Protein AF-A0A7S2GBK3-F1 (afdb_monomer)

Radius of gyration: 13.76 Å; Cα contacts (8 Å, |Δi|>4): 139; chains: 1; bounding box: 36×24×40 Å

Nearest PDB structures (foldseek):
  1obb-assembly1_B  TM=4.405E-01  e=1.388E+00  Thermotoga maritima MSB8
  1up6-assembly1_C  TM=4.868E-01  e=7.533E+00  Thermotoga maritima MSB8
  7piv-assembly1_A  TM=2.392E-01  e=4.858E+00  Homo sapiens
  2h1f-assembly2_B  TM=3.451E-01  e=9.091E+00  Escherichia coli O6
  3tnj-assembly1_A-2  TM=2.601E-01  e=5.863E+00  Nitrosomonas europaea ATCC 19718

Mean predicted aligned error: 4.86 Å

Secondary structure (DSSP, 8-state):
--EEEES-HHHHHHHHHHHHHH-SSGGG--EEEEEEE-GGGTPPPHHHHHIIIIIHHHHHTSS-HHHHHHHHHHTEEEEEEETTT---HHHHHHHHHHT-

Foldseek 3Di:
DDEEEEAALLVLLVVLLVQLVPDPCNLPDAYQYEYAYDVVVVGDHNVVCNVPPRLQVSLVPDPDSPVSSVSRVVRYDYHYDHSVCCPDGVSSVVVSVVVD

Solvent-accessible surface area (backbone atoms only — not comparable to full-atom values): 5663 Å² total; per-residue (Å²): 138,74,77,48,55,36,77,44,17,62,64,46,17,50,50,52,38,49,46,51,71,69,44,96,60,42,90,74,56,65,46,45,35,40,35,17,44,42,83,90,73,66,57,56,52,30,68,59,48,22,47,76,70,31,47,49,69,61,21,66,79,44,98,52,36,65,61,44,47,54,56,51,52,77,34,52,46,77,46,80,44,53,43,82,72,41,79,36,63,68,54,36,50,53,55,55,62,75,78,108

Organism: NCBI:txid327968

Sequence (100 aa):
LSFSAFRDGERCARTMGFALKKAKHPLRLHFRVLQAMSPERHDVSCADTFVASYLDLFCKTRPDPSACRTDVLSRVKIWTIPLEEGMGPAHQRGLLNELL

pLDDT: mean 86.84, std 9.59, range [46.0, 95.88]

Structure (mmCIF, N/CA/C/O backbone):
data_AF-A0A7S2GBK3-F1
#
_entry.id   AF-A0A7S2GBK3-F1
#
loop_
_atom_site.group_PDB
_atom_site.id
_atom_site.type_symbol
_atom_site.label_atom_id
_atom_site.label_alt_id
_atom_site.label_comp_id
_atom_site.label_asym_id
_atom_site.label_entity_id
_atom_site.label_seq_id
_atom_site.pdbx_PDB_ins_code
_atom_site.Cartn_x
_atom_site.Cartn_y
_atom_site.Cartn_z
_atom_site.occupancy
_atom_site.B_iso_or_equiv
_atom_site.auth_seq_id
_atom_site.auth_comp_id
_atom_site.auth_asym_id
_atom_site.auth_atom_id
_atom_site.pdbx_PDB_model_num
ATOM 1 N N . LEU A 1 1 ? -11.529 -11.315 -8.362 1.00 46.00 1 LEU A N 1
ATOM 2 C CA . LEU A 1 1 ? -10.238 -10.791 -7.861 1.00 46.00 1 LEU A CA 1
ATOM 3 C C . LEU A 1 1 ? -9.823 -9.666 -8.793 1.00 46.00 1 LEU A C 1
ATOM 5 O O . LEU A 1 1 ? -9.754 -9.907 -9.989 1.00 46.00 1 LEU A O 1
ATOM 9 N N . SER A 1 2 ? -9.669 -8.447 -8.278 1.00 56.34 2 SER A N 1
ATOM 10 C CA . SER A 1 2 ? -9.357 -7.267 -9.095 1.00 56.34 2 SER A CA 1
ATOM 11 C C . SER A 1 2 ? -7.862 -6.980 -9.007 1.00 56.34 2 SER A C 1
ATOM 13 O O . SER A 1 2 ? -7.340 -6.786 -7.911 1.00 56.34 2 SER A O 1
ATOM 15 N N . PHE A 1 3 ? -7.184 -6.972 -10.150 1.00 68.19 3 PHE A N 1
ATOM 16 C CA . PHE A 1 3 ? -5.747 -6.739 -10.260 1.00 68.19 3 PHE A CA 1
ATOM 17 C C . PHE A 1 3 ? -5.476 -5.305 -10.696 1.00 68.19 3 PHE A C 1
ATOM 19 O O . PHE A 1 3 ? -6.172 -4.786 -11.571 1.00 68.19 3 PHE A O 1
ATOM 26 N N . SER A 1 4 ? -4.480 -4.660 -10.092 1.00 77.31 4 SER A N 1
ATOM 27 C CA . SER A 1 4 ? -4.103 -3.289 -10.448 1.00 77.31 4 SER A CA 1
ATOM 28 C C . SER A 1 4 ? -2.616 -3.206 -10.755 1.00 77.31 4 SER A C 1
ATOM 30 O O . SER A 1 4 ? -1.793 -3.779 -10.047 1.00 77.31 4 SER A O 1
ATOM 32 N N . ALA A 1 5 ? -2.294 -2.506 -11.836 1.00 78.50 5 ALA A N 1
ATOM 33 C CA . ALA A 1 5 ? -0.952 -2.399 -12.375 1.00 78.50 5 ALA A CA 1
ATOM 34 C C . ALA A 1 5 ? -0.583 -0.915 -12.489 1.00 78.50 5 ALA A C 1
ATOM 36 O O . ALA A 1 5 ? -1.376 -0.127 -13.017 1.00 78.50 5 ALA A O 1
ATOM 37 N N . PHE A 1 6 ? 0.574 -0.529 -11.952 1.00 77.69 6 PHE A N 1
ATOM 38 C CA . PHE A 1 6 ? 1.001 0.867 -11.852 1.00 77.69 6 PHE A CA 1
ATOM 39 C C . PHE A 1 6 ? 2.456 1.039 -12.289 1.00 77.69 6 PHE A C 1
ATOM 41 O O . PHE A 1 6 ? 3.283 0.156 -12.105 1.00 77.69 6 PHE A O 1
ATOM 48 N N . ARG A 1 7 ? 2.780 2.220 -12.823 1.00 79.44 7 ARG A N 1
ATOM 49 C CA . ARG A 1 7 ? 4.157 2.653 -13.140 1.00 79.44 7 ARG A CA 1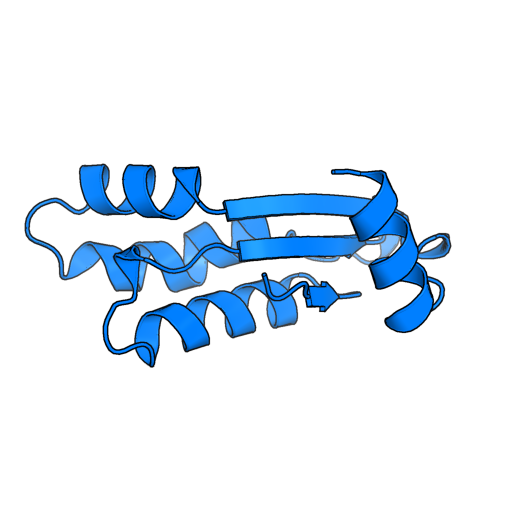
ATOM 50 C C . ARG A 1 7 ? 4.695 3.691 -12.144 1.00 79.44 7 ARG A C 1
ATOM 52 O O . ARG A 1 7 ? 5.624 4.414 -12.462 1.00 79.44 7 ARG A O 1
ATOM 59 N N . ASP A 1 8 ? 4.002 3.854 -11.020 1.00 79.69 8 ASP A N 1
ATOM 60 C CA . ASP A 1 8 ? 4.228 4.902 -10.024 1.00 79.69 8 ASP A CA 1
ATOM 61 C C . ASP A 1 8 ? 3.628 4.435 -8.688 1.00 79.69 8 ASP A C 1
ATOM 63 O O . ASP A 1 8 ? 2.454 4.036 -8.627 1.00 79.69 8 ASP A O 1
ATOM 67 N N . GLY A 1 9 ? 4.438 4.451 -7.629 1.00 83.38 9 GLY A N 1
ATOM 68 C CA . GLY A 1 9 ? 4.036 3.980 -6.306 1.00 83.38 9 GLY A CA 1
ATOM 69 C C . GLY A 1 9 ? 3.089 4.914 -5.579 1.00 83.38 9 GLY A C 1
ATOM 70 O O . GLY A 1 9 ? 2.252 4.441 -4.809 1.00 83.38 9 GLY A O 1
ATOM 71 N N . GLU A 1 10 ? 3.125 6.213 -5.874 1.00 89.31 10 GLU A N 1
ATOM 72 C CA . GLU A 1 10 ? 2.258 7.182 -5.212 1.00 89.31 10 GLU A CA 1
ATOM 73 C C . GLU A 1 10 ? 0.796 6.957 -5.618 1.00 89.31 10 GLU A C 1
ATOM 75 O O . GLU A 1 10 ? -0.099 6.832 -4.774 1.00 89.31 10 GLU A O 1
ATOM 80 N N . ARG A 1 11 ? 0.541 6.817 -6.926 1.00 88.50 11 ARG A N 1
ATOM 81 C CA . ARG A 1 11 ? -0.802 6.507 -7.450 1.00 88.50 11 ARG A CA 1
ATOM 82 C C . ARG A 1 11 ? -1.311 5.159 -6.968 1.00 88.50 11 ARG A C 1
ATOM 84 O O . ARG A 1 11 ? -2.502 5.027 -6.670 1.00 88.50 11 ARG A O 1
ATOM 91 N N . CYS A 1 12 ? -0.422 4.177 -6.885 1.00 90.69 12 CYS A N 1
ATOM 92 C CA . CYS A 1 12 ? -0.737 2.869 -6.340 1.00 90.69 12 CYS A CA 1
ATOM 93 C C . CYS A 1 12 ? -1.216 2.971 -4.881 1.00 90.69 12 CYS A C 1
ATOM 95 O O . CYS A 1 12 ? -2.353 2.596 -4.573 1.00 90.69 12 CYS A O 1
ATOM 97 N N . ALA A 1 13 ? -0.411 3.587 -4.012 1.00 93.19 13 ALA A N 1
ATOM 98 C CA . ALA A 1 13 ? -0.725 3.767 -2.599 1.00 93.19 13 ALA A CA 1
ATOM 99 C C . ALA A 1 13 ? -2.013 4.576 -2.390 1.00 93.19 13 ALA A C 1
ATOM 101 O O . ALA A 1 13 ? -2.887 4.182 -1.612 1.00 93.19 13 ALA A O 1
ATOM 102 N N . ARG A 1 14 ? -2.187 5.669 -3.149 1.00 93.56 14 ARG A N 1
ATOM 103 C CA . ARG A 1 14 ? -3.401 6.498 -3.121 1.00 93.56 14 ARG A CA 1
ATOM 104 C C . ARG A 1 14 ? -4.649 5.708 -3.492 1.00 93.56 14 ARG A C 1
ATOM 106 O O . ARG A 1 14 ? -5.693 5.888 -2.864 1.00 93.56 14 ARG A O 1
ATOM 113 N N . THR A 1 15 ? -4.557 4.834 -4.492 1.00 93.31 15 THR A N 1
ATOM 114 C CA . THR A 1 15 ? -5.681 3.989 -4.917 1.00 93.31 15 THR A CA 1
ATOM 115 C C . THR A 1 15 ? -6.093 3.030 -3.802 1.00 93.31 15 THR A C 1
ATOM 117 O O . THR A 1 15 ? -7.279 2.931 -3.477 1.00 93.31 15 THR A O 1
ATOM 120 N N . MET A 1 16 ? -5.120 2.381 -3.159 1.00 94.25 16 MET A N 1
ATOM 121 C CA . MET A 1 16 ? -5.372 1.486 -2.026 1.00 94.25 16 MET A CA 1
ATOM 122 C C . MET A 1 16 ? -5.985 2.232 -0.833 1.00 94.25 16 MET A C 1
ATOM 124 O O . MET A 1 16 ? -6.997 1.798 -0.276 1.00 94.25 16 MET A O 1
ATOM 128 N N . GLY A 1 17 ? -5.435 3.397 -0.482 1.00 94.19 17 GLY A N 1
ATOM 129 C CA . GLY A 1 17 ? -5.962 4.246 0.587 1.00 94.19 17 GLY A CA 1
ATOM 130 C C . GLY A 1 17 ? -7.389 4.733 0.315 1.00 94.19 17 GLY A C 1
ATOM 131 O O . GLY A 1 17 ? -8.244 4.710 1.204 1.00 94.19 17 GLY A O 1
ATOM 132 N N . PHE A 1 18 ? -7.693 5.113 -0.928 1.00 94.44 18 PHE A N 1
ATOM 133 C CA . PHE A 1 18 ? -9.048 5.502 -1.318 1.00 94.44 18 PHE A CA 1
ATOM 134 C C . PHE A 1 18 ? -10.037 4.336 -1.202 1.00 94.44 18 PHE A C 1
ATOM 136 O O . PHE A 1 18 ? -11.145 4.526 -0.695 1.00 94.44 18 PHE A O 1
ATOM 143 N N . ALA A 1 19 ? -9.633 3.128 -1.603 1.00 93.50 19 ALA A N 1
ATOM 144 C CA . ALA A 1 19 ? -10.456 1.931 -1.465 1.00 93.50 19 ALA A CA 1
ATOM 145 C C . ALA A 1 19 ? -10.773 1.622 0.009 1.00 93.50 19 ALA A C 1
ATOM 147 O O . ALA A 1 19 ? -11.941 1.413 0.345 1.00 93.50 19 ALA A O 1
ATOM 148 N N . LEU A 1 20 ? -9.778 1.690 0.904 1.00 93.69 20 LEU A N 1
ATOM 149 C CA . LEU A 1 20 ? -9.994 1.544 2.351 1.00 93.69 20 LEU A CA 1
ATOM 150 C C . LEU A 1 20 ? -10.962 2.594 2.911 1.00 93.69 20 LEU A C 1
ATOM 152 O O . LEU A 1 20 ? -11.798 2.280 3.755 1.00 93.69 20 LEU A O 1
ATOM 156 N N . LYS A 1 21 ? -10.875 3.841 2.438 1.00 92.94 21 LYS A N 1
ATOM 157 C CA . LYS A 1 21 ? -11.748 4.930 2.896 1.00 92.94 21 LYS A CA 1
ATOM 158 C C . LYS A 1 21 ? -13.195 4.780 2.416 1.00 92.94 21 LYS A C 1
ATOM 160 O O . LYS A 1 21 ? -14.111 5.215 3.108 1.00 92.94 21 LYS A O 1
ATOM 165 N N . LYS A 1 22 ? -13.407 4.244 1.211 1.00 93.75 22 LYS A N 1
ATOM 166 C CA . LYS A 1 22 ? -14.724 4.222 0.549 1.00 93.75 22 LYS A CA 1
ATOM 167 C C . LYS A 1 22 ? -15.483 2.911 0.702 1.00 93.75 22 LYS A C 1
ATOM 169 O O . LYS A 1 22 ? -16.705 2.913 0.574 1.00 93.75 22 LYS A O 1
ATOM 174 N N . ALA A 1 23 ? -14.797 1.798 0.941 1.00 93.00 23 ALA A N 1
ATOM 175 C CA . ALA A 1 23 ? -15.455 0.506 1.046 1.00 93.00 23 ALA A CA 1
ATOM 176 C C . ALA A 1 23 ? -16.372 0.433 2.275 1.00 93.00 23 ALA A C 1
ATOM 178 O O . ALA A 1 23 ? -16.000 0.834 3.375 1.00 93.00 23 ALA A O 1
ATOM 179 N N . LYS A 1 24 ? -17.549 -0.183 2.105 1.00 94.19 24 LYS A N 1
ATOM 180 C CA . LYS A 1 24 ? -18.461 -0.511 3.215 1.00 94.19 24 LYS A CA 1
ATOM 181 C C . LYS A 1 24 ? -17.829 -1.496 4.211 1.00 94.19 24 LYS A C 1
ATOM 183 O O . LYS A 1 24 ? -18.099 -1.436 5.405 1.00 94.19 24 LYS A O 1
ATOM 188 N N . HIS A 1 25 ? -16.974 -2.395 3.715 1.00 93.31 25 HIS A N 1
ATOM 189 C CA . HIS A 1 25 ? -16.268 -3.407 4.506 1.00 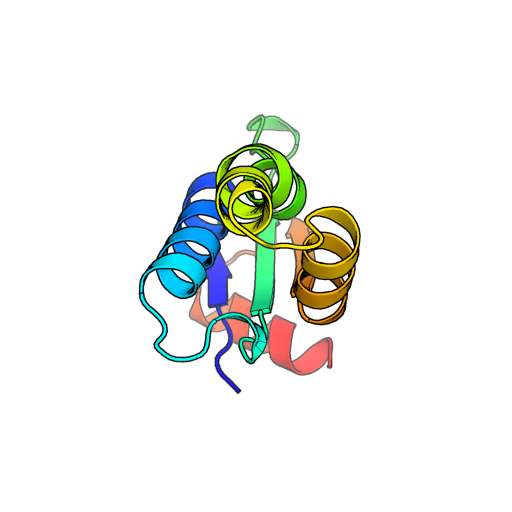93.31 25 HIS A CA 1
ATOM 190 C C . HIS A 1 25 ? -14.762 -3.402 4.180 1.00 93.31 25 HIS A C 1
ATOM 192 O O . HIS A 1 25 ? -14.281 -4.304 3.496 1.00 93.31 25 HIS A O 1
ATOM 198 N N . PRO A 1 26 ? -14.003 -2.393 4.643 1.00 91.75 26 PRO A N 1
ATOM 199 C CA . PRO A 1 26 ? -12.622 -2.175 4.203 1.00 91.75 26 PRO A CA 1
ATOM 200 C C . PRO A 1 26 ? -11.646 -3.277 4.638 1.00 91.75 26 PRO A C 1
ATOM 202 O O . PRO A 1 26 ? -10.726 -3.597 3.898 1.00 91.75 26 PRO A O 1
ATOM 205 N N . LEU A 1 27 ? -11.892 -3.934 5.777 1.00 90.94 27 LEU A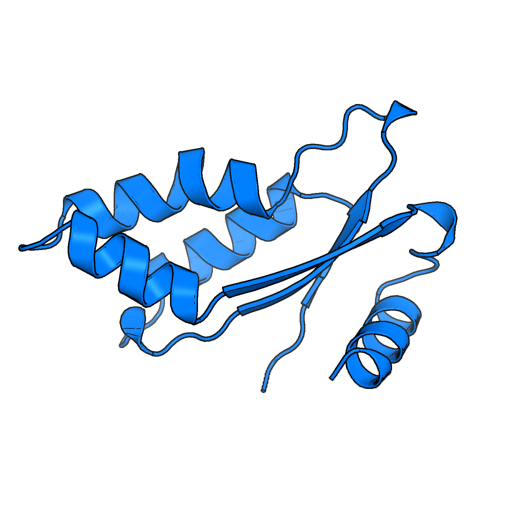 N 1
ATOM 206 C CA . LEU A 1 27 ? -11.070 -5.052 6.280 1.00 90.94 27 LEU A CA 1
ATOM 207 C C . LEU A 1 27 ? -11.237 -6.359 5.475 1.00 90.94 27 LEU A C 1
ATOM 209 O O . LEU A 1 27 ? -10.558 -7.350 5.728 1.00 90.94 27 LEU A O 1
ATOM 213 N N . ARG A 1 28 ? -12.161 -6.389 4.506 1.00 92.88 28 ARG A N 1
ATOM 214 C CA . ARG A 1 28 ? -12.347 -7.523 3.584 1.00 92.88 28 ARG A CA 1
ATOM 215 C C . ARG A 1 28 ? -11.659 -7.304 2.237 1.00 92.88 28 ARG A C 1
ATOM 217 O O . ARG A 1 28 ? -11.766 -8.153 1.357 1.00 92.88 28 ARG A O 1
ATOM 224 N N . LEU A 1 29 ? -11.016 -6.152 2.038 1.00 92.50 29 LEU A N 1
ATOM 225 C CA . LEU A 1 29 ? -10.333 -5.855 0.787 1.00 92.50 29 LEU A CA 1
ATOM 226 C C . LEU A 1 29 ? -9.038 -6.658 0.687 1.00 92.50 29 LEU A C 1
ATOM 228 O O . LEU A 1 29 ? -8.279 -6.764 1.647 1.00 92.50 29 LEU A O 1
ATOM 232 N N . HIS A 1 30 ? -8.788 -7.180 -0.509 1.00 93.56 30 HIS A N 1
ATOM 233 C CA . HIS A 1 30 ? -7.521 -7.789 -0.883 1.00 93.56 30 HIS A CA 1
ATOM 234 C C . HIS A 1 30 ? -6.895 -6.946 -1.981 1.00 93.56 30 HIS A C 1
ATOM 236 O O . HIS A 1 30 ? -7.549 -6.647 -2.984 1.00 93.56 30 HIS A O 1
ATOM 242 N N . PHE A 1 31 ? -5.630 -6.593 -1.803 1.00 92.19 31 PHE A N 1
ATOM 243 C CA . PHE A 1 31 ? -4.879 -5.824 -2.780 1.00 92.19 31 PHE A CA 1
ATOM 244 C C . PHE A 1 31 ? -3.826 -6.727 -3.403 1.00 92.19 31 PHE A C 1
ATOM 246 O O . PHE A 1 31 ? -3.013 -7.322 -2.701 1.00 92.19 31 PHE A O 1
ATOM 253 N N . ARG A 1 32 ? -3.870 -6.850 -4.728 1.00 91.00 32 ARG A N 1
ATOM 254 C CA . ARG A 1 32 ? -2.848 -7.522 -5.529 1.00 91.00 32 ARG A CA 1
ATOM 255 C C . ARG A 1 32 ? -2.376 -6.535 -6.580 1.00 91.00 32 ARG A C 1
ATOM 257 O O . ARG A 1 32 ? -3.150 -6.152 -7.461 1.00 91.00 32 ARG A O 1
ATOM 264 N N . VAL A 1 33 ? -1.142 -6.087 -6.420 1.00 89.94 33 VAL A 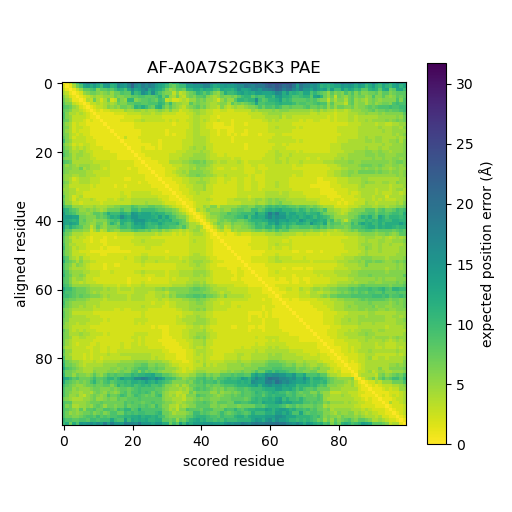N 1
ATOM 265 C CA . VAL A 1 33 ? -0.587 -4.949 -7.141 1.00 89.94 33 VAL A CA 1
ATOM 266 C C . VAL A 1 33 ? 0.711 -5.362 -7.805 1.00 89.94 33 VAL A C 1
ATOM 268 O O . VAL A 1 33 ? 1.600 -5.870 -7.132 1.00 89.94 33 VAL A O 1
ATOM 271 N N . LEU A 1 34 ? 0.842 -5.063 -9.093 1.00 89.56 34 LEU A N 1
ATOM 272 C CA . LEU A 1 34 ? 2.141 -5.029 -9.756 1.00 89.56 34 LEU A CA 1
ATOM 273 C C . LEU A 1 34 ? 2.567 -3.570 -9.925 1.00 89.56 34 LEU A C 1
ATOM 275 O O . LEU A 1 34 ? 1.820 -2.763 -10.484 1.00 89.56 34 LEU A O 1
ATOM 279 N N . GLN A 1 35 ? 3.748 -3.231 -9.428 1.00 89.88 35 GLN A N 1
ATOM 280 C CA . GLN A 1 35 ? 4.352 -1.917 -9.566 1.00 89.88 35 GLN A CA 1
ATOM 281 C C . GLN A 1 35 ? 5.588 -2.026 -10.459 1.00 89.88 35 GLN A C 1
ATOM 283 O O . GLN A 1 35 ? 6.472 -2.827 -10.195 1.00 89.88 35 GLN A O 1
ATOM 288 N N . ALA A 1 36 ? 5.672 -1.200 -11.495 1.00 88.19 36 ALA A N 1
ATOM 289 C CA . ALA A 1 36 ? 6.898 -1.008 -12.254 1.00 88.19 36 ALA A CA 1
ATOM 290 C C . ALA A 1 36 ? 7.624 0.239 -11.737 1.00 88.19 36 ALA A C 1
ATOM 292 O O . ALA A 1 36 ? 7.002 1.301 -11.656 1.00 88.19 36 ALA A O 1
ATOM 293 N N . MET A 1 37 ? 8.899 0.105 -11.373 1.00 86.31 37 MET A N 1
ATOM 294 C CA . MET A 1 37 ? 9.719 1.180 -10.799 1.00 86.31 37 MET A CA 1
ATOM 295 C C . MET A 1 37 ? 11.073 1.276 -11.492 1.00 86.31 37 MET A C 1
ATOM 297 O O . MET A 1 37 ? 11.635 0.267 -11.910 1.00 86.31 37 MET A O 1
ATOM 301 N N . SER A 1 38 ? 11.630 2.483 -11.547 1.00 80.56 38 SER A N 1
ATOM 302 C CA . SER A 1 38 ? 13.040 2.702 -11.866 1.00 80.56 38 SER A CA 1
ATOM 303 C C . SER A 1 38 ? 13.757 3.305 -10.650 1.00 80.56 38 SER A C 1
ATOM 305 O O . SER A 1 38 ? 13.374 4.392 -10.206 1.00 80.56 38 SER A O 1
ATOM 307 N N . PRO A 1 39 ? 14.816 2.658 -10.122 1.00 70.44 39 PRO A N 1
ATOM 308 C CA . PRO A 1 39 ? 15.631 3.226 -9.044 1.00 70.44 39 PRO A CA 1
ATOM 309 C C . PRO A 1 39 ? 16.214 4.602 -9.402 1.00 70.44 39 PRO A C 1
ATOM 311 O O . PRO A 1 39 ? 16.308 5.486 -8.559 1.00 70.44 39 PRO A O 1
ATOM 314 N N . GLU A 1 40 ? 16.546 4.808 -10.677 1.00 75.12 40 GLU A N 1
ATOM 315 C CA . GLU A 1 40 ? 17.150 6.038 -11.205 1.00 75.12 40 GLU A CA 1
ATOM 316 C C . GLU A 1 40 ? 16.177 7.223 -11.184 1.00 75.12 40 GLU A C 1
ATOM 318 O O . GLU A 1 40 ? 16.577 8.380 -11.035 1.00 75.12 40 GLU A O 1
ATOM 323 N N . ARG A 1 41 ? 14.874 6.943 -11.293 1.00 73.44 41 ARG A N 1
ATOM 324 C CA . ARG A 1 41 ? 13.819 7.964 -11.273 1.00 73.44 41 ARG A CA 1
ATOM 325 C C . ARG A 1 41 ? 13.384 8.359 -9.868 1.00 73.44 41 ARG A C 1
ATOM 327 O O . ARG A 1 41 ? 12.526 9.226 -9.745 1.00 73.44 41 ARG A O 1
ATOM 334 N N . HIS A 1 42 ? 13.997 7.775 -8.834 1.00 69.88 42 HIS A N 1
ATOM 335 C CA . HIS A 1 42 ? 13.606 7.971 -7.437 1.00 69.88 42 HIS A CA 1
ATOM 336 C C . HIS A 1 42 ? 12.113 7.679 -7.216 1.00 69.88 42 HIS A C 1
ATOM 338 O O . HIS A 1 42 ? 11.451 8.340 -6.415 1.00 69.88 42 HIS A O 1
ATOM 344 N N . ASP A 1 43 ? 11.574 6.697 -7.948 1.00 77.81 43 ASP A N 1
ATOM 345 C CA . ASP A 1 43 ? 10.185 6.289 -7.782 1.00 77.81 43 ASP A CA 1
ATOM 346 C C . ASP A 1 43 ? 9.971 5.822 -6.336 1.00 77.81 43 ASP A C 1
ATOM 348 O O . ASP A 1 43 ? 10.759 5.050 -5.784 1.00 77.81 43 ASP A O 1
ATOM 352 N N . VAL A 1 44 ? 8.884 6.273 -5.712 1.00 86.12 44 VAL A N 1
ATOM 353 C CA . VAL A 1 44 ? 8.519 5.822 -4.367 1.00 86.12 44 VAL A CA 1
ATOM 354 C C . VAL A 1 44 ? 7.907 4.422 -4.419 1.00 86.12 44 VAL A C 1
ATOM 356 O O . VAL A 1 44 ? 7.204 4.055 -5.363 1.00 86.12 44 VAL A O 1
ATOM 359 N N . SER A 1 45 ? 8.160 3.617 -3.392 1.00 90.06 45 SER A N 1
ATOM 360 C CA . SER A 1 45 ? 7.565 2.286 -3.238 1.00 90.06 45 SER A CA 1
ATOM 361 C C . SER A 1 45 ? 6.084 2.398 -2.877 1.00 90.06 45 SER A C 1
ATOM 363 O O . SER A 1 45 ? 5.717 3.098 -1.930 1.00 90.06 45 SER A O 1
ATOM 365 N N . CYS A 1 46 ? 5.216 1.675 -3.595 1.00 92.50 46 CYS A N 1
ATOM 366 C CA . CYS A 1 46 ? 3.789 1.643 -3.278 1.00 92.50 46 CYS A CA 1
ATOM 367 C C . CYS A 1 46 ? 3.543 1.116 -1.864 1.00 92.50 46 CYS A C 1
ATOM 369 O O . CYS A 1 46 ? 2.692 1.651 -1.155 1.00 92.50 46 CYS A O 1
ATOM 371 N N . ALA A 1 47 ? 4.291 0.090 -1.447 1.00 92.56 47 ALA A N 1
ATOM 372 C CA . ALA A 1 47 ? 4.161 -0.491 -0.118 1.00 92.56 47 ALA A CA 1
ATOM 373 C C . ALA A 1 47 ? 4.491 0.543 0.965 1.00 92.56 47 ALA A C 1
ATOM 375 O O . ALA A 1 47 ? 3.683 0.772 1.868 1.00 92.56 47 ALA A O 1
ATOM 376 N N . ASP A 1 48 ? 5.627 1.225 0.820 1.00 92.81 48 ASP A N 1
ATOM 377 C CA . ASP A 1 48 ? 6.115 2.171 1.822 1.00 92.81 48 ASP A CA 1
ATOM 378 C C . ASP A 1 48 ? 5.208 3.401 1.900 1.00 92.81 48 ASP A C 1
ATOM 380 O O . ASP A 1 48 ? 4.788 3.802 2.987 1.00 92.81 48 ASP A O 1
ATOM 384 N N . THR A 1 49 ? 4.811 3.955 0.748 1.00 94.50 49 THR A N 1
ATOM 385 C CA . THR A 1 49 ? 3.867 5.080 0.696 1.00 94.50 49 THR A CA 1
ATOM 386 C C . THR A 1 49 ? 2.489 4.687 1.234 1.00 94.50 49 THR A C 1
ATOM 388 O O . THR A 1 49 ? 1.850 5.471 1.939 1.00 94.50 49 THR A O 1
ATOM 391 N N . PHE A 1 50 ? 2.008 3.473 0.951 1.00 95.38 50 PHE A N 1
ATOM 392 C CA . PHE A 1 50 ? 0.724 3.004 1.469 1.00 95.38 50 PHE A CA 1
ATOM 393 C C . PHE A 1 50 ? 0.727 2.924 2.996 1.00 95.38 50 PHE A C 1
ATOM 395 O O . PHE A 1 50 ? -0.205 3.425 3.632 1.00 95.38 50 PHE A O 1
ATOM 402 N N . VAL A 1 51 ? 1.777 2.343 3.581 1.00 94.38 51 VAL A N 1
ATOM 403 C CA . VAL A 1 51 ? 1.920 2.239 5.036 1.00 94.38 51 VAL A CA 1
ATOM 404 C C . VAL A 1 51 ? 2.013 3.628 5.664 1.00 94.38 51 VAL A C 1
ATOM 406 O O . VAL A 1 51 ? 1.175 3.973 6.499 1.00 94.38 51 VAL A O 1
ATOM 409 N N . ALA A 1 52 ? 2.968 4.441 5.208 1.00 93.06 52 ALA A N 1
ATOM 410 C CA . ALA A 1 52 ? 3.282 5.729 5.817 1.00 93.06 52 ALA A CA 1
ATOM 411 C C . ALA A 1 52 ? 2.145 6.755 5.695 1.00 93.06 52 ALA A C 1
ATOM 413 O O . ALA A 1 52 ? 1.916 7.540 6.614 1.00 93.06 52 ALA A O 1
ATOM 414 N N . SER A 1 53 ? 1.430 6.779 4.565 1.00 93.25 53 SER A N 1
ATOM 415 C CA . SER A 1 53 ? 0.470 7.851 4.272 1.00 93.25 53 SER A CA 1
ATOM 416 C C . SER A 1 53 ? -0.995 7.460 4.444 1.00 93.25 53 SER A C 1
ATOM 418 O O . SER A 1 53 ? -1.827 8.343 4.643 1.00 93.25 53 SER A O 1
ATOM 420 N N . TYR A 1 54 ? -1.350 6.173 4.358 1.00 95.25 54 TYR A N 1
ATOM 421 C CA . TYR A 1 54 ? -2.760 5.762 4.287 1.00 95.25 54 TYR A CA 1
ATOM 422 C C . TYR A 1 54 ? -3.154 4.738 5.347 1.00 95.25 54 TYR A C 1
ATOM 424 O O . TYR A 1 54 ? -4.194 4.909 5.993 1.00 95.25 54 TYR A O 1
ATOM 432 N N . LEU A 1 55 ? -2.353 3.689 5.542 1.00 94.88 55 LEU A N 1
ATOM 433 C CA . LEU A 1 55 ? -2.686 2.615 6.475 1.00 94.88 55 LEU A CA 1
ATOM 434 C C . LEU A 1 55 ? -2.760 3.126 7.915 1.00 94.88 55 LEU A C 1
ATOM 436 O O . LEU A 1 55 ? -3.700 2.806 8.641 1.00 94.88 55 LEU A O 1
ATOM 440 N N . ASP A 1 56 ? -1.808 3.968 8.303 1.00 93.56 56 ASP A N 1
ATOM 441 C CA . ASP A 1 56 ? -1.713 4.489 9.665 1.00 93.56 56 ASP A CA 1
ATOM 442 C C . ASP A 1 56 ? -2.894 5.372 10.025 1.00 93.56 56 ASP A C 1
ATOM 444 O O . ASP A 1 56 ? -3.507 5.206 11.080 1.00 93.56 56 ASP A O 1
ATOM 448 N N . LEU A 1 57 ? -3.277 6.259 9.109 1.00 94.00 57 LEU A N 1
ATOM 449 C CA . LEU A 1 57 ? -4.455 7.103 9.272 1.00 94.00 57 LEU A CA 1
ATOM 450 C C . LEU A 1 57 ? -5.733 6.266 9.373 1.00 94.00 57 LEU A C 1
ATOM 452 O O . LEU A 1 57 ? -6.603 6.559 10.194 1.00 94.00 57 LEU A O 1
ATOM 456 N N . PHE A 1 58 ? -5.841 5.206 8.568 1.00 94.06 58 PHE A N 1
ATOM 457 C CA . PHE A 1 58 ? -6.982 4.301 8.606 1.00 94.06 58 PHE A CA 1
ATOM 458 C C . PHE A 1 58 ? -7.063 3.528 9.933 1.00 94.06 58 PHE A C 1
ATOM 460 O O . PHE A 1 58 ? -8.121 3.506 10.568 1.00 94.06 58 PHE A O 1
ATOM 467 N N . CYS A 1 59 ? -5.959 2.926 10.379 1.00 95.88 59 CYS A N 1
ATOM 468 C CA . CYS A 1 59 ? -5.937 2.077 11.569 1.00 95.88 59 CYS A CA 1
ATOM 469 C C . CYS A 1 59 ? -5.914 2.858 12.890 1.00 95.88 59 CYS A C 1
ATOM 471 O O . CYS A 1 59 ? -6.404 2.338 13.888 1.00 95.88 59 CYS A O 1
ATOM 473 N N . LYS A 1 60 ? -5.447 4.116 12.915 1.00 94.94 60 LYS A N 1
ATOM 474 C CA . LYS A 1 60 ? -5.441 4.962 14.127 1.00 94.94 60 LYS A CA 1
ATOM 475 C C 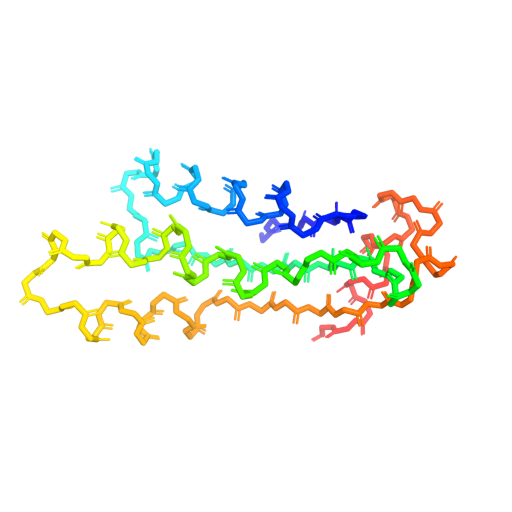. LYS A 1 60 ? -6.829 5.141 14.753 1.00 94.94 60 LYS A C 1
ATOM 477 O O . LYS A 1 60 ? -6.940 5.338 15.955 1.00 94.94 60 LYS A O 1
ATOM 482 N N . THR A 1 61 ? -7.886 5.080 13.944 1.00 90.31 61 THR A N 1
ATOM 483 C CA . THR A 1 61 ? -9.278 5.237 14.406 1.00 90.31 61 THR A CA 1
ATOM 484 C C . THR A 1 61 ? -9.912 3.937 14.915 1.00 90.31 61 THR A C 1
ATOM 486 O O . THR A 1 61 ? -11.086 3.926 15.283 1.00 90.31 61 THR A O 1
ATOM 489 N N . ARG A 1 62 ? -9.171 2.822 14.905 1.00 90.62 62 ARG A N 1
ATOM 490 C CA . ARG A 1 62 ? -9.668 1.500 15.303 1.00 90.62 62 ARG A CA 1
ATOM 491 C C . ARG A 1 62 ? -9.339 1.204 16.772 1.00 90.62 62 ARG A C 1
ATOM 493 O O . ARG A 1 62 ? -8.350 1.728 17.273 1.00 90.62 62 ARG A O 1
ATOM 500 N N . PRO A 1 63 ? -10.119 0.329 17.438 1.00 94.38 63 PRO A N 1
ATOM 501 C CA . PRO A 1 63 ? -9.864 -0.056 18.830 1.00 94.38 63 PRO A CA 1
ATOM 502 C C . PRO A 1 63 ? -8.477 -0.669 19.052 1.00 94.38 63 PRO A C 1
ATOM 504 O O . PRO A 1 63 ? -7.849 -0.399 20.068 1.00 94.38 63 PRO A O 1
ATOM 507 N N . ASP A 1 64 ? -7.993 -1.451 18.083 1.00 95.38 64 ASP A N 1
ATOM 508 C CA . ASP A 1 64 ? -6.637 -2.000 18.072 1.00 95.38 64 ASP A CA 1
ATOM 509 C C . ASP A 1 64 ? -5.933 -1.628 16.751 1.00 95.38 64 ASP A C 1
ATOM 511 O O . ASP A 1 64 ? -6.116 -2.298 15.723 1.00 95.38 64 ASP A O 1
ATOM 515 N N . PRO A 1 65 ? -5.152 -0.530 16.739 1.00 94.69 65 PRO A N 1
ATOM 516 C CA . PRO A 1 65 ? -4.426 -0.092 15.551 1.00 94.69 65 PRO A CA 1
ATOM 517 C C . PRO A 1 65 ? -3.367 -1.093 15.074 1.00 94.69 65 PRO A C 1
ATOM 519 O O . PRO A 1 65 ? -3.114 -1.182 13.871 1.00 94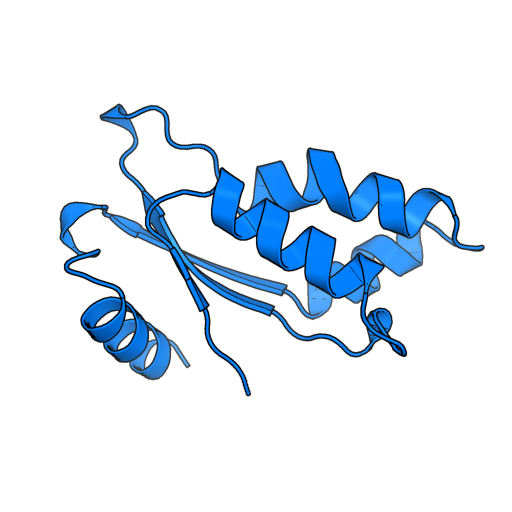.69 65 PRO A O 1
ATOM 522 N N . SER A 1 66 ? -2.759 -1.850 15.994 1.00 95.12 66 SER A N 1
ATOM 523 C CA . SER A 1 66 ? -1.705 -2.816 15.672 1.00 95.12 66 SER A CA 1
ATOM 524 C C . SER A 1 66 ? -2.294 -4.043 14.981 1.00 95.12 66 SER A C 1
ATOM 526 O O . SER A 1 66 ? -1.869 -4.400 13.880 1.00 95.12 66 SER A O 1
ATOM 528 N N . ALA A 1 67 ? -3.354 -4.620 15.554 1.00 95.38 67 ALA A N 1
ATOM 529 C CA . ALA A 1 67 ? -4.073 -5.723 14.925 1.00 95.38 67 ALA A CA 1
ATOM 530 C C . ALA A 1 67 ? -4.671 -5.307 13.574 1.00 95.38 67 ALA A C 1
ATOM 532 O O . ALA A 1 67 ? -4.579 -6.063 12.610 1.00 95.38 67 ALA A O 1
ATOM 533 N N . CYS A 1 68 ? -5.210 -4.084 13.463 1.00 95.44 68 CYS A N 1
ATOM 534 C CA . CYS A 1 68 ? -5.694 -3.541 12.190 1.00 95.44 68 CYS A CA 1
ATOM 535 C C . CYS A 1 68 ? -4.599 -3.506 11.115 1.00 95.44 68 CYS A C 1
ATOM 537 O O . CYS A 1 68 ? -4.842 -3.932 9.985 1.00 95.44 68 CYS A O 1
ATOM 539 N N . ARG A 1 69 ? -3.394 -3.026 11.457 1.00 95.38 69 ARG A N 1
ATOM 540 C CA . ARG A 1 69 ? -2.254 -2.992 10.529 1.00 95.38 69 ARG A CA 1
ATOM 541 C C . ARG A 1 69 ? -1.901 -4.396 10.049 1.00 95.38 69 ARG A C 1
ATOM 543 O O . ARG A 1 69 ? -1.843 -4.614 8.842 1.00 95.38 69 ARG A O 1
ATOM 550 N N . THR A 1 70 ? -1.717 -5.339 10.971 1.00 95.06 70 THR A N 1
ATOM 551 C CA . THR A 1 70 ? -1.381 -6.733 10.640 1.00 95.06 70 THR A CA 1
ATOM 552 C C . THR A 1 70 ? -2.451 -7.374 9.759 1.00 95.06 70 THR A C 1
ATOM 554 O O . THR A 1 70 ? -2.133 -8.015 8.756 1.00 95.06 70 THR A O 1
ATOM 557 N N . ASP A 1 71 ? -3.725 -7.151 10.081 1.00 94.75 71 ASP A N 1
ATOM 558 C CA . ASP A 1 71 ? -4.849 -7.682 9.319 1.00 94.75 71 ASP A CA 1
ATOM 559 C C . ASP A 1 71 ? -4.858 -7.135 7.883 1.00 94.75 71 ASP A C 1
ATOM 561 O O . ASP A 1 71 ? -4.863 -7.907 6.921 1.00 94.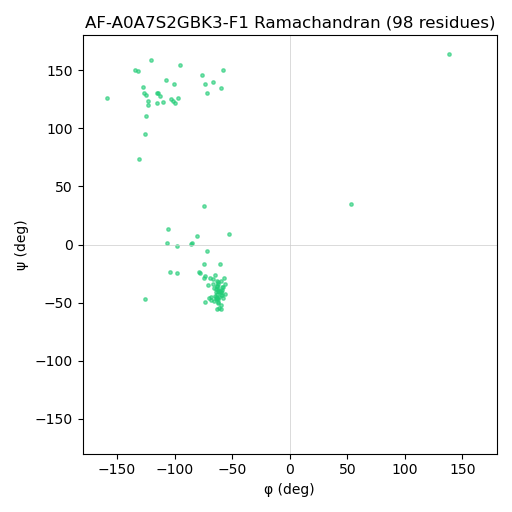75 71 ASP A O 1
ATOM 565 N N . VAL A 1 72 ? -4.762 -5.816 7.700 1.00 94.88 72 VAL A N 1
ATOM 566 C CA . VAL A 1 72 ? -4.738 -5.223 6.354 1.00 94.88 72 VAL A CA 1
ATOM 567 C C . VAL A 1 72 ? -3.507 -5.682 5.570 1.00 94.88 72 VAL A C 1
ATOM 569 O O . VAL A 1 72 ? -3.651 -6.102 4.422 1.00 94.88 72 VAL A O 1
ATOM 572 N N . LEU A 1 73 ? -2.317 -5.666 6.177 1.00 94.81 73 LEU A N 1
ATOM 573 C CA . LEU A 1 73 ? -1.074 -6.062 5.507 1.00 94.81 73 LEU A CA 1
ATOM 574 C C . LEU A 1 73 ? -1.076 -7.533 5.084 1.00 94.81 73 LEU A C 1
ATOM 576 O O . LEU A 1 73 ? -0.622 -7.838 3.986 1.00 94.81 73 LEU A O 1
ATOM 580 N N . SER A 1 74 ? -1.678 -8.434 5.866 1.00 94.88 74 SER A N 1
ATOM 581 C CA . SER A 1 74 ? -1.812 -9.849 5.477 1.00 94.88 74 SER A CA 1
ATOM 582 C C . SER A 1 74 ? -2.618 -10.068 4.181 1.00 94.88 74 SER A C 1
ATOM 584 O O . SER A 1 74 ? -2.540 -11.130 3.563 1.00 94.88 74 SER A O 1
ATOM 586 N N . ARG A 1 75 ? -3.387 -9.061 3.737 1.00 93.31 75 ARG A N 1
ATOM 587 C CA . ARG A 1 75 ? -4.218 -9.090 2.518 1.00 93.31 75 ARG A CA 1
ATOM 588 C C . ARG 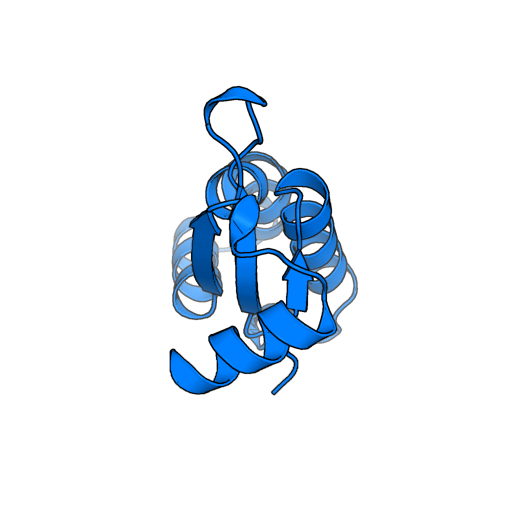A 1 75 ? -3.643 -8.257 1.374 1.00 93.31 75 ARG A C 1
ATOM 590 O O . ARG A 1 75 ? -4.268 -8.177 0.311 1.00 93.31 75 ARG A O 1
ATOM 597 N N . VAL A 1 76 ? -2.485 -7.640 1.579 1.00 93.12 76 VAL A N 1
ATOM 598 C CA . VAL A 1 76 ? -1.774 -6.837 0.587 1.00 93.12 76 VAL A CA 1
ATOM 599 C C . VAL A 1 76 ? -0.635 -7.671 0.016 1.00 93.12 76 VAL A C 1
ATOM 601 O O . VAL A 1 76 ? 0.234 -8.142 0.740 1.00 93.12 76 VAL A O 1
ATOM 604 N N . LYS A 1 77 ? -0.630 -7.841 -1.304 1.00 92.81 77 LYS A N 1
ATOM 605 C CA . LYS A 1 77 ? 0.497 -8.386 -2.058 1.00 92.81 77 LYS A CA 1
ATOM 606 C C . LYS A 1 77 ? 0.904 -7.372 -3.115 1.00 92.81 77 LYS A C 1
ATOM 608 O O . LYS A 1 77 ? 0.084 -7.000 -3.957 1.00 92.81 77 LYS A O 1
ATOM 613 N N . ILE A 1 78 ? 2.149 -6.920 -3.038 1.00 91.12 78 ILE A N 1
ATOM 614 C CA . ILE A 1 78 ? 2.740 -5.967 -3.975 1.00 91.12 78 ILE A CA 1
ATOM 615 C C . ILE A 1 78 ? 3.988 -6.628 -4.545 1.00 91.12 78 ILE A C 1
ATOM 617 O O . ILE A 1 78 ? 4.864 -7.044 -3.791 1.00 91.12 78 ILE A O 1
ATOM 621 N N . TRP A 1 79 ? 4.039 -6.738 -5.865 1.00 90.19 79 TRP A N 1
ATOM 622 C CA . TRP A 1 79 ? 5.217 -7.167 -6.605 1.00 90.19 79 TRP A CA 1
ATOM 623 C C . TRP A 1 79 ? 5.810 -5.955 -7.307 1.00 90.19 79 TRP A C 1
ATOM 625 O O . TRP A 1 79 ? 5.063 -5.125 -7.831 1.00 90.19 79 TRP A O 1
ATOM 635 N N . THR A 1 80 ? 7.135 -5.877 -7.340 1.00 89.19 80 THR A N 1
ATOM 636 C CA . THR A 1 80 ? 7.856 -4.813 -8.034 1.00 89.19 80 THR A CA 1
ATOM 637 C C . THR A 1 80 ? 8.643 -5.409 -9.188 1.00 89.19 80 THR A C 1
ATOM 639 O O . THR A 1 80 ? 9.358 -6.389 -8.998 1.00 89.19 80 THR A O 1
ATOM 642 N N . ILE A 1 81 ? 8.506 -4.810 -10.365 1.00 88.06 81 ILE A N 1
ATOM 643 C CA . ILE A 1 81 ? 9.281 -5.129 -11.565 1.00 88.06 81 ILE A CA 1
ATOM 644 C C . ILE A 1 81 ? 10.044 -3.886 -12.041 1.00 88.06 81 ILE A C 1
ATOM 646 O O . ILE A 1 81 ? 9.649 -2.760 -11.707 1.00 88.06 81 ILE A O 1
ATOM 650 N N . PRO A 1 82 ? 11.113 -4.055 -12.832 1.00 86.69 82 PRO A N 1
ATOM 651 C CA . PRO A 1 82 ? 11.778 -2.941 -13.492 1.00 86.69 82 PRO A CA 1
ATOM 652 C C . PRO A 1 82 ? 10.832 -2.148 -14.411 1.00 86.69 82 PRO A C 1
ATOM 654 O O . PRO A 1 82 ? 9.865 -2.678 -14.970 1.00 86.69 82 PRO A O 1
ATOM 657 N N . LEU A 1 83 ? 11.088 -0.847 -14.573 1.00 83.62 83 LEU A N 1
ATOM 658 C CA . LEU A 1 83 ? 10.229 0.051 -15.355 1.00 83.62 83 LEU A CA 1
ATOM 659 C C . LEU A 1 83 ? 10.140 -0.357 -16.832 1.00 83.62 83 LEU A C 1
ATOM 661 O O . LEU A 1 83 ? 9.088 -0.182 -17.452 1.00 83.62 83 LEU A O 1
ATOM 665 N N . GLU A 1 84 ? 11.229 -0.888 -17.376 1.00 83.56 84 GLU A N 1
ATOM 666 C CA . GLU A 1 84 ? 11.372 -1.407 -18.735 1.00 83.56 84 GLU A CA 1
ATOM 667 C C . GLU A 1 84 ? 10.469 -2.618 -19.003 1.00 83.56 84 GLU A C 1
ATOM 669 O O . GLU A 1 84 ? 9.868 -2.706 -20.072 1.00 83.56 84 GLU A O 1
ATOM 674 N N . GLU A 1 85 ? 10.266 -3.483 -18.007 1.00 82.62 85 GLU A N 1
ATOM 675 C CA . GLU A 1 85 ? 9.301 -4.589 -18.063 1.00 82.62 85 GLU A CA 1
ATOM 676 C C . GLU A 1 85 ? 7.859 -4.082 -17.921 1.00 82.62 85 GLU A C 1
ATOM 678 O O . GLU A 1 85 ? 6.886 -4.735 -18.292 1.00 82.62 85 GLU A O 1
ATOM 683 N N . GLY A 1 86 ? 7.690 -2.851 -17.445 1.00 77.56 86 GLY A N 1
ATOM 684 C CA . GLY A 1 86 ? 6.414 -2.181 -17.285 1.00 77.56 86 GLY A CA 1
ATOM 685 C C . GLY A 1 86 ? 5.764 -1.691 -18.583 1.00 77.56 86 GLY A C 1
ATOM 686 O O . GLY A 1 86 ? 5.078 -0.667 -18.513 1.00 77.56 86 GLY A O 1
ATOM 687 N N . MET A 1 87 ? 5.932 -2.398 -19.716 1.00 74.94 87 MET A N 1
ATOM 688 C CA . MET A 1 87 ? 5.542 -2.074 -21.113 1.00 74.94 87 MET A CA 1
ATOM 689 C C . MET A 1 87 ? 4.059 -1.689 -21.356 1.00 74.94 87 MET A C 1
ATOM 691 O O . MET A 1 87 ? 3.609 -1.543 -22.490 1.00 74.94 87 MET A O 1
ATOM 695 N N . GLY A 1 88 ? 3.274 -1.498 -20.299 1.00 74.06 88 GLY A N 1
ATOM 696 C CA . GLY A 1 88 ? 1.925 -0.950 -20.300 1.00 74.06 88 GLY A CA 1
ATOM 697 C C . GLY A 1 88 ? 0.998 -1.708 -19.343 1.00 74.06 88 GLY A C 1
ATOM 698 O O . GLY A 1 88 ? 1.297 -2.839 -18.958 1.00 74.06 88 GLY A O 1
ATOM 699 N N . PRO A 1 89 ? -0.172 -1.142 -18.983 1.00 70.12 89 PRO A N 1
ATOM 700 C CA . PRO A 1 89 ? -1.100 -1.782 -18.045 1.00 70.12 89 PRO A CA 1
ATOM 701 C C . PRO A 1 89 ? -1.602 -3.160 -18.500 1.00 70.12 89 PRO A C 1
ATOM 703 O O . PRO A 1 89 ? -1.893 -4.013 -17.669 1.00 70.12 89 PRO A O 1
ATOM 706 N N . ALA A 1 90 ? -1.734 -3.392 -19.812 1.00 77.94 90 ALA A N 1
ATOM 707 C CA . ALA A 1 90 ? -2.153 -4.690 -20.345 1.00 77.94 90 ALA A CA 1
ATOM 708 C C . ALA A 1 90 ? -1.068 -5.761 -20.166 1.00 77.94 90 ALA A C 1
ATOM 710 O O . ALA A 1 90 ? -1.370 -6.841 -19.668 1.00 77.94 90 ALA A O 1
ATOM 711 N N . HIS A 1 91 ? 0.182 -5.431 -20.495 1.00 80.06 91 HIS A N 1
ATOM 712 C CA . HIS A 1 91 ? 1.320 -6.334 -20.337 1.00 80.06 91 HIS A CA 1
ATOM 713 C C . HIS A 1 91 ? 1.574 -6.671 -18.863 1.00 80.06 91 HIS A C 1
ATOM 715 O O . HIS A 1 91 ? 1.638 -7.838 -18.494 1.00 80.06 91 HIS A O 1
ATOM 721 N N . GLN A 1 92 ? 1.583 -5.653 -17.999 1.00 79.06 92 GLN A N 1
ATOM 722 C CA . GLN A 1 92 ? 1.746 -5.833 -16.556 1.00 79.06 92 GLN A CA 1
ATOM 723 C C . GLN A 1 92 ? 0.659 -6.730 -15.944 1.00 79.06 92 GLN A C 1
ATOM 725 O O . GLN A 1 92 ? 0.934 -7.531 -15.058 1.00 79.06 92 GLN A O 1
ATOM 730 N N . ARG A 1 93 ? -0.588 -6.642 -16.422 1.00 77.69 93 ARG A N 1
ATOM 731 C CA . ARG A 1 93 ? -1.645 -7.566 -15.983 1.00 77.69 93 ARG A CA 1
ATOM 732 C C . ARG A 1 93 ? -1.391 -9.010 -16.422 1.00 77.69 93 ARG A C 1
ATOM 734 O O . ARG A 1 93 ? -1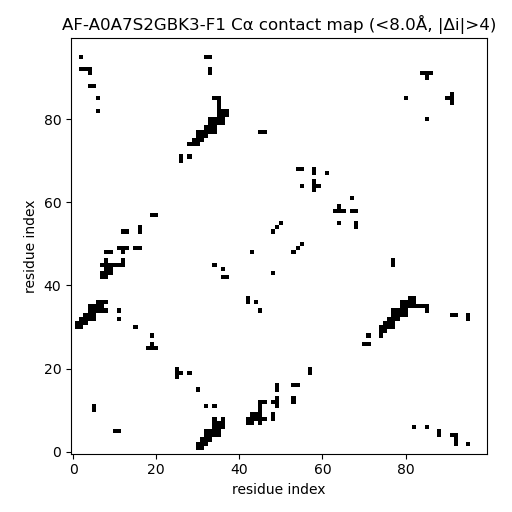.760 -9.910 -15.679 1.00 77.69 93 ARG A O 1
ATOM 741 N N . GLY A 1 94 ? -0.780 -9.218 -17.589 1.00 79.81 94 GLY A N 1
ATOM 742 C CA . GLY A 1 94 ? -0.326 -10.535 -18.042 1.00 79.81 94 GLY A CA 1
ATOM 743 C C . GLY A 1 94 ? 0.714 -11.122 -17.090 1.00 79.81 94 GLY A C 1
ATOM 744 O O . GLY A 1 94 ? 0.469 -12.177 -16.517 1.00 79.81 94 GLY A O 1
ATOM 745 N N . LEU A 1 95 ? 1.789 -10.375 -16.818 1.00 80.12 95 LEU A N 1
ATOM 746 C CA . LEU A 1 95 ? 2.834 -10.772 -15.863 1.00 80.12 95 LEU A CA 1
ATOM 747 C C . LEU A 1 95 ? 2.266 -11.074 -14.471 1.00 80.12 95 LEU A C 1
ATOM 749 O O . LEU A 1 95 ? 2.614 -12.066 -13.841 1.00 80.12 95 LEU A O 1
ATOM 753 N N . LEU A 1 96 ? 1.336 -10.246 -13.992 1.00 73.50 96 LEU A N 1
ATOM 754 C CA . LEU A 1 96 ? 0.720 -10.452 -12.684 1.00 73.50 96 LEU A CA 1
ATOM 755 C C . LEU A 1 96 ? -0.112 -11.741 -12.605 1.00 73.50 96 LEU A C 1
ATOM 757 O O . LEU A 1 96 ? -0.266 -12.273 -11.512 1.00 73.50 96 LEU A O 1
ATOM 761 N N . ASN A 1 97 ? -0.645 -12.246 -13.721 1.00 75.81 97 ASN A N 1
ATOM 762 C CA . ASN A 1 97 ? -1.322 -13.544 -13.738 1.00 75.81 97 ASN A CA 1
ATOM 763 C C . ASN A 1 97 ? -0.337 -14.718 -13.661 1.00 75.81 97 ASN A C 1
ATOM 765 O O . ASN A 1 97 ? -0.711 -15.760 -13.139 1.00 75.81 97 ASN A O 1
ATOM 769 N N . GLU A 1 98 ? 0.890 -14.556 -14.159 1.00 78.38 98 GLU A N 1
ATOM 770 C CA . GLU A 1 98 ? 1.937 -15.589 -14.115 1.00 78.38 98 GLU A CA 1
ATOM 771 C C . GLU A 1 98 ? 2.599 -15.700 -12.730 1.00 78.38 98 GLU A C 1
ATOM 773 O O . GLU A 1 98 ? 3.115 -16.751 -12.368 1.00 78.38 98 GLU A O 1
ATOM 778 N N . LEU A 1 99 ? 2.559 -14.628 -11.932 1.00 69.62 99 LEU A N 1
ATOM 779 C CA . LEU A 1 99 ? 3.132 -14.559 -10.580 1.00 69.62 99 LEU A CA 1
ATOM 780 C C . LEU A 1 99 ? 2.243 -15.185 -9.478 1.00 69.62 99 LEU A C 1
ATOM 782 O O . LEU A 1 99 ? 2.533 -15.014 -8.287 1.00 69.62 99 LEU A O 1
ATOM 786 N N . LEU A 1 100 ? 1.138 -15.844 -9.844 1.00 64.56 100 LEU A N 1
ATOM 787 C CA . LEU A 1 100 ? 0.089 -16.343 -8.939 1.00 64.56 100 LEU A CA 1
ATOM 788 C C . LEU A 1 100 ? -0.081 -17.855 -9.001 1.00 64.56 100 LEU A C 1
ATOM 790 O O . LEU A 1 100 ? -0.417 -18.398 -7.922 1.00 64.56 100 LEU A O 1
#